Protein AF-A0A6M4NW70-F1 (afdb_monomer_lite)

Foldseek 3Di:
DDDDDDDCPVCPVVVVLVPPDPDKDWDQDPVNPHIDIGHDDDD

pLDDT: mean 90.6, std 4.98, range [65.0, 94.81]

Structure (mmCIF, N/CA/C/O backbone):
data_AF-A0A6M4NW70-F1
#
_entry.id   AF-A0A6M4NW70-F1
#
loop_
_atom_site.group_PDB
_atom_site.id
_atom_site.type_symbol
_atom_site.label_atom_id
_atom_site.label_alt_id
_atom_site.label_comp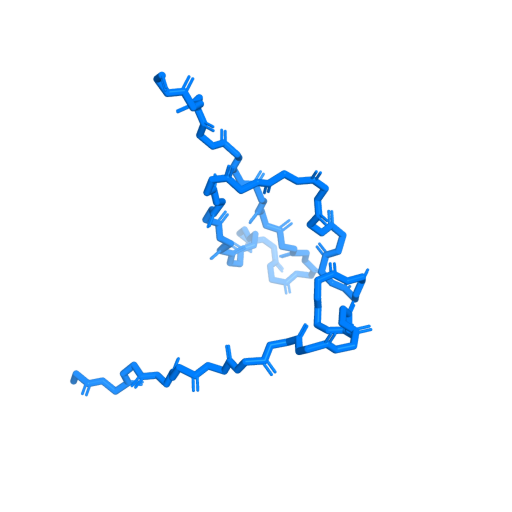_id
_atom_site.label_asym_id
_atom_site.label_entity_id
_atom_site.label_seq_id
_atom_site.pdbx_PDB_ins_code
_atom_site.Cartn_x
_atom_site.Cartn_y
_atom_site.Cartn_z
_atom_site.occupancy
_atom_site.B_iso_or_equiv
_atom_site.auth_seq_id
_atom_site.auth_comp_id
_atom_site.auth_asym_id
_atom_site.auth_atom_id
_atom_site.pdbx_PDB_model_num
ATOM 1 N N . MET A 1 1 ? 10.773 17.621 7.379 1.00 65.00 1 MET A N 1
ATOM 2 C CA . MET A 1 1 ? 10.266 17.357 6.011 1.00 65.00 1 MET A CA 1
ATOM 3 C C . MET A 1 1 ? 11.126 16.225 5.510 1.00 65.00 1 MET A C 1
ATOM 5 O O . MET A 1 1 ? 12.128 16.458 4.858 1.00 65.00 1 MET A O 1
ATOM 9 N N . ASP A 1 2 ? 10.780 15.014 5.935 1.00 86.56 2 ASP A N 1
ATOM 10 C CA . ASP A 1 2 ? 11.645 13.831 5.836 1.00 86.56 2 ASP A CA 1
ATOM 11 C C . ASP A 1 2 ? 10.923 12.744 5.045 1.00 86.56 2 ASP A C 1
ATOM 13 O O . ASP A 1 2 ? 10.888 11.567 5.404 1.00 86.56 2 ASP A O 1
ATOM 17 N N . SER A 1 3 ? 10.272 13.178 3.967 1.00 86.81 3 SER A N 1
ATOM 18 C CA . SER A 1 3 ? 9.598 12.284 3.043 1.00 86.81 3 SER A CA 1
ATOM 19 C C . SER A 1 3 ? 10.640 11.556 2.206 1.00 86.81 3 SER A C 1
ATOM 21 O O . SER A 1 3 ? 11.565 12.163 1.668 1.00 86.81 3 SER A O 1
ATOM 23 N N . ARG A 1 4 ? 10.468 10.244 2.070 1.00 91.31 4 ARG A N 1
ATOM 24 C CA . ARG A 1 4 ? 11.263 9.404 1.174 1.00 91.31 4 ARG A CA 1
ATOM 25 C C . ARG A 1 4 ? 10.375 8.921 0.042 1.00 91.31 4 ARG A C 1
ATOM 27 O O . ARG A 1 4 ? 9.227 8.549 0.274 1.00 91.31 4 ARG A O 1
ATOM 34 N N . ILE A 1 5 ? 10.918 8.926 -1.168 1.00 91.25 5 ILE A N 1
ATOM 35 C CA . ILE A 1 5 ? 10.235 8.438 -2.364 1.00 91.25 5 ILE A CA 1
ATOM 36 C C . ILE A 1 5 ? 10.867 7.102 -2.740 1.00 91.25 5 ILE A C 1
ATOM 38 O O . ILE A 1 5 ? 12.088 6.998 -2.850 1.00 91.25 5 ILE A O 1
ATOM 42 N N . TYR A 1 6 ? 10.029 6.087 -2.926 1.00 90.06 6 TYR A N 1
ATOM 43 C CA . TYR A 1 6 ? 10.437 4.742 -3.315 1.00 90.06 6 TYR A CA 1
ATOM 44 C C . TYR A 1 6 ? 9.778 4.380 -4.643 1.00 90.06 6 TYR A C 1
ATOM 46 O O . TYR A 1 6 ? 8.588 4.624 -4.830 1.00 90.06 6 TYR A O 1
ATOM 54 N N . PHE A 1 7 ? 10.543 3.766 -5.543 1.00 93.62 7 PHE A N 1
ATOM 55 C CA . PHE A 1 7 ? 10.030 3.233 -6.801 1.00 93.62 7 PHE A CA 1
ATOM 56 C C . PHE A 1 7 ? 9.838 1.728 -6.658 1.00 93.62 7 PHE A C 1
ATOM 58 O O . PHE A 1 7 ? 10.801 0.966 -6.607 1.00 93.62 7 PHE A O 1
ATOM 65 N N . ASP A 1 8 ? 8.586 1.296 -6.589 1.00 93.06 8 ASP A N 1
ATOM 66 C CA . ASP A 1 8 ? 8.226 -0.108 -6.404 1.00 93.06 8 ASP A CA 1
ATOM 67 C C . ASP A 1 8 ? 8.111 -0.851 -7.748 1.00 93.06 8 ASP A C 1
ATOM 69 O O . ASP A 1 8 ? 7.059 -1.382 -8.089 1.00 93.06 8 ASP A O 1
ATOM 73 N N . GLN A 1 9 ? 9.191 -0.862 -8.542 1.00 92.88 9 GLN A N 1
ATOM 74 C CA . GLN A 1 9 ? 9.181 -1.390 -9.921 1.00 92.88 9 GLN A CA 1
ATOM 75 C C . GLN A 1 9 ? 8.698 -2.848 -10.022 1.00 92.88 9 GLN A C 1
ATOM 77 O O . GLN A 1 9 ? 8.045 -3.212 -10.993 1.00 92.88 9 GLN A O 1
ATOM 82 N N . ASN A 1 10 ? 8.986 -3.667 -9.006 1.00 93.88 10 ASN A N 1
ATOM 83 C CA . ASN A 1 10 ? 8.606 -5.083 -8.958 1.00 93.88 10 ASN A CA 1
ATOM 84 C C . ASN A 1 10 ? 7.321 -5.343 -8.147 1.00 93.88 10 ASN A C 1
ATOM 86 O O . ASN A 1 10 ? 6.966 -6.500 -7.919 1.00 93.88 10 ASN A O 1
ATOM 90 N N . GLY A 1 11 ? 6.649 -4.297 -7.654 1.00 92.81 11 GLY A N 1
ATOM 91 C CA . GLY A 1 11 ? 5.414 -4.425 -6.872 1.00 92.81 11 GLY A CA 1
ATOM 92 C C . GLY A 1 11 ? 5.584 -5.058 -5.482 1.00 92.81 11 GLY A C 1
ATOM 93 O O . GLY A 1 11 ? 4.598 -5.492 -4.883 1.00 92.81 11 GLY A O 1
ATOM 94 N N . VAL A 1 12 ? 6.813 -5.166 -4.963 1.00 94.81 12 VAL A N 1
ATOM 95 C CA . VAL A 1 12 ? 7.114 -5.832 -3.682 1.00 94.81 12 VAL A CA 1
ATOM 96 C C . VAL A 1 12 ? 6.463 -5.085 -2.521 1.00 94.81 12 VAL A C 1
ATOM 98 O O . VAL A 1 12 ? 5.851 -5.714 -1.652 1.00 94.81 12 VAL A O 1
ATOM 101 N N . LEU A 1 13 ? 6.569 -3.754 -2.502 1.00 91.31 13 LEU A N 1
ATOM 102 C CA . LEU A 1 13 ? 5.967 -2.934 -1.450 1.00 91.31 13 LEU A CA 1
ATOM 103 C C . LEU A 1 13 ? 4.442 -2.933 -1.575 1.00 91.31 13 LEU A C 1
ATOM 105 O O . LEU A 1 13 ? 3.752 -3.186 -0.590 1.00 91.31 13 LEU A O 1
ATOM 109 N N . SER A 1 14 ? 3.919 -2.737 -2.782 1.00 91.81 14 SER A N 1
ATOM 110 C CA . SER A 1 14 ? 2.482 -2.700 -3.067 1.00 91.81 14 SER A CA 1
ATOM 111 C C . SER A 1 14 ? 1.803 -4.006 -2.665 1.00 91.81 14 SER A C 1
ATOM 113 O O . SER A 1 14 ? 0.792 -3.980 -1.967 1.00 91.81 14 SER A O 1
A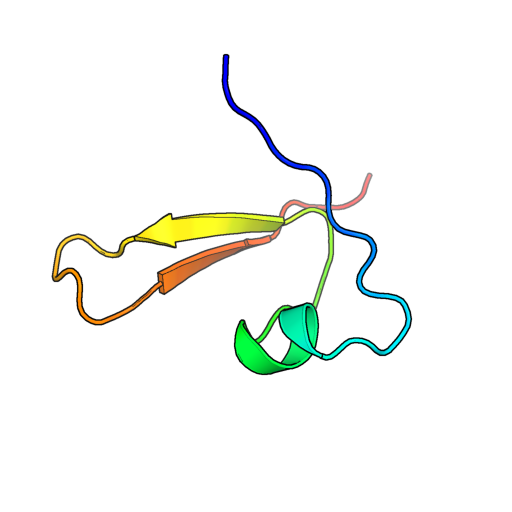TOM 115 N N . LYS A 1 15 ? 2.408 -5.158 -2.990 1.00 92.56 15 LYS A N 1
ATOM 116 C CA . LYS A 1 15 ? 1.909 -6.476 -2.571 1.00 92.56 15 LYS A CA 1
ATOM 117 C C . LYS A 1 15 ? 1.956 -6.654 -1.055 1.00 92.56 15 LYS A C 1
ATOM 119 O O . LYS A 1 15 ? 0.994 -7.153 -0.478 1.00 92.56 15 LYS A O 1
ATOM 124 N N . ARG A 1 16 ? 3.051 -6.250 -0.400 1.00 90.56 16 ARG A N 1
ATOM 125 C CA . ARG A 1 16 ? 3.203 -6.375 1.060 1.00 90.56 16 ARG A CA 1
ATOM 126 C C . ARG A 1 16 ? 2.187 -5.526 1.821 1.00 90.56 16 ARG A C 1
ATOM 128 O O . ARG A 1 16 ? 1.705 -5.956 2.863 1.00 90.56 16 ARG A O 1
ATOM 135 N N . PHE A 1 17 ? 1.864 -4.350 1.294 1.00 87.94 17 PHE A N 1
ATOM 136 C CA . PHE A 1 17 ? 0.853 -3.464 1.857 1.00 87.94 17 PHE A CA 1
ATOM 137 C C . PHE A 1 17 ? -0.566 -3.759 1.359 1.00 87.94 17 PHE A C 1
ATOM 139 O O . PHE A 1 17 ? -1.491 -3.111 1.821 1.00 87.94 17 PHE A O 1
ATOM 146 N N . GLY A 1 18 ? -0.772 -4.717 0.449 1.00 89.25 18 GLY A N 1
ATOM 147 C CA . GLY A 1 18 ? -2.099 -5.025 -0.094 1.00 89.25 18 GLY A CA 1
ATOM 148 C C . GLY A 1 18 ? -2.716 -3.888 -0.918 1.00 89.25 18 GLY A C 1
ATOM 149 O O . GLY A 1 18 ? -3.937 -3.769 -0.973 1.00 89.25 18 GLY A O 1
ATOM 150 N N . LEU A 1 19 ? -1.895 -3.038 -1.542 1.00 91.62 19 LEU A N 1
ATOM 151 C CA . LEU A 1 19 ? -2.363 -1.957 -2.408 1.00 91.62 19 LEU A CA 1
ATOM 152 C C . LEU A 1 19 ? -2.898 -2.525 -3.726 1.00 91.62 19 LEU A C 1
ATOM 154 O O . LEU A 1 19 ? -2.145 -3.093 -4.515 1.00 91.62 19 LEU A O 1
ATOM 158 N N . THR A 1 20 ? -4.196 -2.350 -3.971 1.00 90.25 20 THR A N 1
ATOM 159 C CA . THR A 1 20 ? -4.888 -2.843 -5.176 1.00 90.25 20 THR A CA 1
ATOM 160 C C . THR A 1 20 ? -5.307 -1.735 -6.141 1.00 90.25 20 THR A C 1
ATOM 162 O O . THR A 1 20 ? -5.693 -2.026 -7.269 1.00 90.25 20 THR A O 1
ATOM 165 N N . SER A 1 21 ? -5.232 -0.470 -5.719 1.00 91.44 21 SER A N 1
ATOM 166 C CA . SER A 1 21 ? -5.583 0.700 -6.526 1.00 91.44 21 SER A CA 1
ATOM 167 C C . SER A 1 21 ? -4.797 1.933 -6.073 1.00 91.44 21 SER A C 1
ATOM 169 O O . SER A 1 21 ? -4.349 2.005 -4.926 1.00 91.44 21 SER A O 1
ATOM 171 N N . VAL A 1 22 ? -4.635 2.901 -6.976 1.00 90.25 22 VAL A N 1
ATOM 172 C CA . VAL A 1 22 ? -3.957 4.182 -6.739 1.00 90.25 22 VAL A CA 1
ATOM 173 C C . VAL A 1 22 ? -4.777 5.349 -7.318 1.00 90.25 22 VAL A C 1
ATOM 175 O O . VAL A 1 22 ? -5.451 5.154 -8.329 1.00 90.25 22 VAL A O 1
ATOM 178 N N . PRO A 1 23 ? -4.702 6.563 -6.731 1.00 94.50 23 PRO A N 1
ATOM 179 C CA . PRO A 1 23 ? -3.901 6.910 -5.557 1.00 94.50 23 PRO A CA 1
ATOM 180 C C . PRO A 1 23 ? -4.504 6.359 -4.258 1.00 94.50 23 PRO A C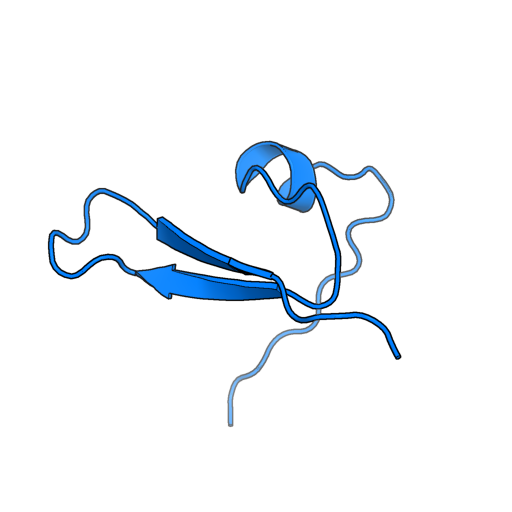 1
ATOM 182 O O . PRO A 1 23 ? -5.719 6.232 -4.118 1.00 94.50 23 PRO A O 1
ATOM 185 N N . ALA A 1 24 ? -3.636 6.033 -3.299 1.00 93.94 24 ALA A N 1
ATOM 186 C CA . ALA A 1 24 ? -4.026 5.523 -1.990 1.00 93.94 24 ALA A CA 1
ATOM 187 C C . ALA A 1 24 ? -3.209 6.178 -0.870 1.00 93.94 24 ALA A C 1
ATOM 189 O O . ALA A 1 24 ? -2.047 6.544 -1.065 1.00 93.94 24 ALA A O 1
AT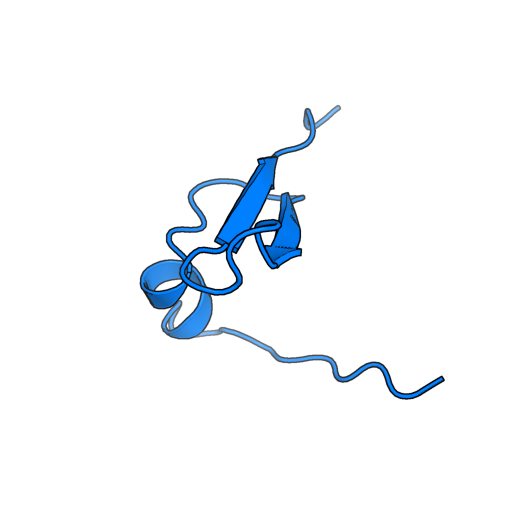OM 190 N N . ARG A 1 25 ? -3.814 6.305 0.313 1.00 93.50 25 ARG A N 1
ATOM 191 C CA . ARG A 1 25 ? -3.172 6.770 1.547 1.00 93.50 25 ARG A CA 1
ATOM 192 C C . ARG A 1 25 ? -3.115 5.627 2.554 1.00 93.50 25 ARG A C 1
ATOM 194 O O . ARG A 1 25 ? -4.122 4.969 2.799 1.00 93.50 25 ARG A O 1
ATOM 201 N N . ILE A 1 26 ? -1.942 5.429 3.153 1.00 91.44 26 ILE A N 1
ATOM 202 C CA . ILE A 1 26 ? -1.713 4.432 4.203 1.00 91.44 26 ILE A CA 1
ATOM 203 C C . ILE A 1 26 ? -1.401 5.151 5.513 1.00 91.44 26 ILE A C 1
ATOM 205 O O . ILE A 1 26 ? -0.541 6.032 5.544 1.00 91.44 26 ILE A O 1
ATOM 209 N N . THR A 1 27 ? -2.066 4.758 6.595 1.00 93.38 27 THR A N 1
ATOM 210 C CA . THR A 1 27 ? -1.775 5.233 7.956 1.00 93.38 27 THR A CA 1
ATOM 211 C C . THR A 1 27 ? -1.753 4.063 8.944 1.00 93.38 27 THR A C 1
ATOM 213 O O . THR A 1 27 ? -2.339 3.014 8.668 1.00 93.38 27 THR A O 1
ATOM 216 N N . PRO A 1 28 ? -1.086 4.193 10.103 1.00 93.06 28 PRO A N 1
ATOM 217 C CA . PRO A 1 28 ? -1.242 3.223 11.182 1.00 93.06 28 PRO A CA 1
ATOM 218 C C . PRO A 1 28 ? -2.700 3.170 11.652 1.00 93.06 28 PRO A C 1
ATOM 220 O O . PRO A 1 28 ? -3.343 4.210 11.816 1.00 93.06 28 PRO A O 1
ATOM 223 N N . ALA A 1 29 ? -3.223 1.970 11.901 1.00 93.06 29 ALA A N 1
ATOM 224 C CA . ALA A 1 29 ? -4.473 1.829 12.634 1.00 93.06 29 ALA A CA 1
ATOM 225 C C . ALA A 1 29 ? -4.271 2.281 14.094 1.00 93.06 29 ALA A C 1
ATOM 227 O O . ALA A 1 29 ? -3.162 2.141 14.616 1.00 93.06 29 ALA A O 1
ATOM 228 N N . PRO A 1 30 ? -5.318 2.759 14.793 1.00 93.25 30 PRO A N 1
ATOM 229 C CA . PRO A 1 30 ? -5.201 3.176 16.194 1.00 93.25 30 PRO A CA 1
ATOM 230 C C . PRO A 1 30 ? -4.637 2.094 17.126 1.00 93.25 30 PRO A C 1
ATOM 232 O O . PRO A 1 30 ? -3.992 2.420 18.115 1.00 93.25 30 PRO A O 1
ATOM 235 N N . SER A 1 31 ? -4.846 0.813 16.800 1.00 93.19 31 SER A N 1
ATOM 236 C CA . SER A 1 31 ? -4.289 -0.312 17.558 1.00 93.19 31 SER A CA 1
ATOM 237 C C . SER A 1 31 ? -2.784 -0.522 17.356 1.00 93.19 31 SER A C 1
ATOM 239 O O . SER A 1 31 ? -2.177 -1.268 18.113 1.00 93.19 31 SER A O 1
ATOM 241 N N . GLY A 1 32 ? -2.174 0.065 16.322 1.00 89.56 32 GLY A N 1
ATOM 242 C CA . GLY A 1 32 ? -0.765 -0.137 15.961 1.00 89.56 32 GLY A CA 1
ATOM 243 C C . GLY A 1 32 ? -0.441 -1.486 15.303 1.00 89.56 32 GLY A C 1
ATOM 244 O O . GLY A 1 32 ? 0.633 -1.644 14.732 1.00 89.56 32 GLY A O 1
ATOM 245 N N . GLU A 1 33 ? -1.365 -2.446 15.321 1.00 90.06 33 GLU A N 1
ATOM 246 C CA . GLU A 1 33 ? -1.152 -3.801 14.785 1.00 90.06 33 GLU A CA 1
ATOM 247 C C . GLU A 1 33 ? -1.453 -3.925 13.286 1.00 90.06 33 GLU A C 1
ATOM 249 O O . GLU A 1 33 ? -1.076 -4.904 12.640 1.00 90.06 33 GLU A O 1
ATOM 254 N N . ARG A 1 34 ? -2.183 -2.956 12.727 1.00 89.94 34 ARG A N 1
ATOM 255 C CA . ARG A 1 34 ? -2.652 -2.972 11.337 1.00 89.94 34 ARG A CA 1
ATOM 256 C C . ARG A 1 34 ? -2.435 -1.628 10.661 1.00 89.94 34 ARG A C 1
ATOM 258 O O . ARG A 1 34 ? -2.176 -0.615 11.307 1.00 89.94 34 ARG A O 1
ATOM 265 N N . LEU A 1 35 ? -2.577 -1.635 9.342 1.00 91.31 35 LEU A N 1
ATOM 266 C CA . LEU A 1 35 ? -2.571 -0.440 8.511 1.00 91.31 35 LEU A CA 1
ATOM 267 C C . LEU A 1 35 ? -3.992 -0.146 8.037 1.00 91.31 35 LEU A C 1
ATOM 269 O O . LEU A 1 35 ? -4.720 -1.060 7.649 1.00 91.31 35 LEU A O 1
ATOM 273 N N . ASN A 1 36 ? -4.353 1.130 8.041 1.00 92.69 36 ASN A N 1
ATOM 274 C CA . ASN A 1 36 ? -5.522 1.635 7.342 1.00 92.69 36 ASN A CA 1
ATOM 275 C C . ASN A 1 36 ? -5.109 2.024 5.925 1.00 92.69 36 ASN A C 1
ATOM 277 O O . ASN A 1 36 ? -4.097 2.702 5.740 1.00 92.69 36 ASN A O 1
ATOM 281 N N . ILE A 1 37 ? -5.899 1.604 4.939 1.00 91.88 37 ILE A N 1
ATOM 282 C CA . ILE A 1 37 ? -5.670 1.895 3.524 1.00 91.88 37 ILE A CA 1
ATOM 283 C C . ILE A 1 37 ? -6.927 2.552 2.976 1.00 91.88 37 ILE A C 1
ATOM 285 O O . ILE A 1 37 ? -8.011 1.976 3.032 1.00 91.88 37 ILE A O 1
ATOM 289 N N . GLU A 1 38 ? -6.770 3.753 2.440 1.00 93.62 38 GLU A N 1
ATOM 290 C CA . GLU A 1 38 ? -7.839 4.519 1.809 1.00 93.62 38 GLU A CA 1
ATOM 291 C C . GLU A 1 38 ? -7.484 4.741 0.340 1.00 93.62 38 GLU A C 1
ATOM 293 O O . GLU A 1 38 ? -6.467 5.363 0.033 1.00 93.62 38 GLU A O 1
ATOM 298 N N . THR A 1 39 ? -8.310 4.226 -0.568 1.00 93.75 39 THR A N 1
ATOM 299 C CA . THR A 1 39 ? -8.185 4.463 -2.012 1.00 93.75 39 THR A CA 1
ATOM 300 C C . THR A 1 39 ? -9.043 5.652 -2.416 1.00 93.75 39 THR A C 1
ATOM 302 O O . THR A 1 39 ? -10.220 5.709 -2.055 1.00 93.75 39 THR A O 1
ATOM 305 N N . PHE A 1 40 ? -8.490 6.570 -3.203 1.00 92.75 40 PHE A N 1
ATOM 306 C CA . PHE A 1 40 ? -9.233 7.723 -3.705 1.00 92.75 40 PHE A CA 1
ATOM 307 C C . PHE A 1 40 ? -9.842 7.429 -5.084 1.00 92.75 40 PHE A C 1
ATOM 309 O O . PHE A 1 40 ? -9.251 6.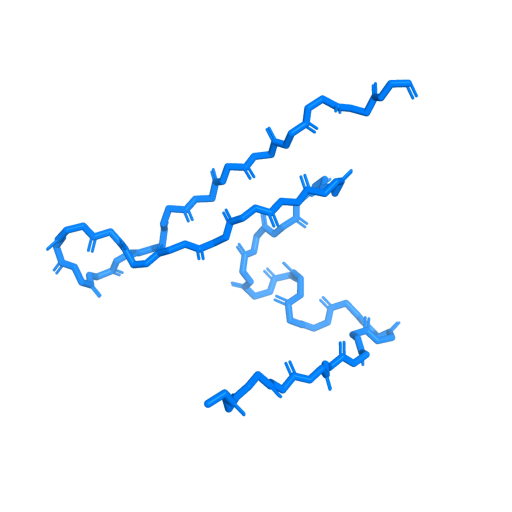678 -5.864 1.00 92.75 40 PHE A O 1
ATOM 316 N N . PRO A 1 41 ? -10.993 8.035 -5.426 1.00 89.94 41 PRO A N 1
ATOM 317 C CA . PRO A 1 41 ? -11.543 7.952 -6.772 1.00 89.94 41 PRO A CA 1
ATOM 318 C C . PRO A 1 41 ? -10.574 8.558 -7.790 1.00 89.94 41 PRO A C 1
ATOM 320 O O . PRO A 1 41 ? -10.051 9.656 -7.581 1.00 89.94 41 PRO A O 1
ATOM 323 N N . VAL A 1 42 ? -10.376 7.866 -8.908 1.00 84.06 42 VAL A N 1
ATOM 324 C CA . VAL A 1 42 ? -9.691 8.433 -10.073 1.00 84.06 42 VAL A CA 1
ATOM 325 C C . VAL A 1 42 ? -10.730 9.243 -10.853 1.00 84.06 42 VAL A C 1
ATOM 327 O O . VAL A 1 42 ? -11.820 8.735 -11.115 1.00 84.06 42 VAL A O 1
ATOM 330 N N . LYS A 1 43 ? -10.433 10.516 -11.133 1.00 77.75 43 LYS A N 1
ATOM 331 C CA . LYS A 1 43 ? -11.264 11.365 -12.001 1.00 77.75 43 LYS A CA 1
ATOM 332 C C . LYS A 1 43 ? -11.096 10.991 -13.465 1.00 77.75 43 LYS A C 1
ATOM 334 O O . LYS A 1 43 ? -9.958 10.629 -13.835 1.00 77.7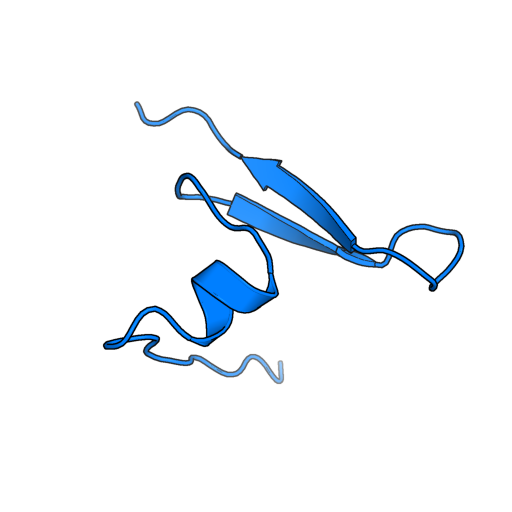5 43 LYS A O 1
#

Organism: NCBI:txid1463165

Secondary structure (DSSP, 8-state):
--------TTSHHHHHTT--SSSEEEEE-TTSSSEEEEEPPP-

Radius of gyration: 11.78 Å; chains: 1; bounding box: 23×24×30 Å

Sequence (43 aa):
MDSRIYFDQNGVLSKRFGLTSVPARITPAPSGERLNIETFPVK